Protein AF-A0A973JI93-F1 (afdb_monomer_lite)

Sequence (139 aa):
MSATVHHHFVTVEHDVDDHGETRSSTLTFECKATQADPCRNYPACDCDYWDDEHNKLHPAVPQPECWLKTWFDVGYDATPYDADPEGEYVDSLHDVPAGSGPITYDYDEGIYWHWVNGPDDPTAPPQTEQLDLDGEATR

Radius of gyration: 18.18 Å; chains: 1; bounding box: 35×59×51 Å

pLDDT: mean 71.1, std 15.37, range [36.72, 93.19]

Structure (mmCIF, N/CA/C/O backbone):
data_AF-A0A973JI93-F1
#
_entry.id   AF-A0A973JI93-F1
#
loop_
_atom_site.group_PDB
_atom_site.id
_atom_site.type_symbol
_atom_site.label_atom_id
_atom_site.label_alt_id
_atom_site.label_comp_id
_atom_site.label_asym_id
_atom_site.label_entity_id
_atom_site.label_seq_id
_atom_site.pdbx_PDB_ins_code
_atom_site.Cartn_x
_atom_site.Cartn_y
_atom_site.Cartn_z
_atom_site.occupancy
_atom_site.B_iso_or_equiv
_atom_site.auth_seq_id
_atom_site.auth_comp_id
_atom_site.auth_asym_id
_atom_site.auth_atom_id
_atom_site.pdbx_PDB_model_num
ATOM 1 N N . MET A 1 1 ? -18.190 -19.135 4.167 1.00 36.72 1 MET A N 1
ATOM 2 C CA . MET A 1 1 ? -16.771 -18.737 4.193 1.00 36.72 1 MET A CA 1
ATOM 3 C C . MET A 1 1 ? -16.752 -17.257 3.853 1.00 36.72 1 MET A C 1
ATOM 5 O O . MET A 1 1 ? -17.313 -16.909 2.821 1.00 36.72 1 MET A O 1
ATOM 9 N N . SER A 1 2 ? -16.283 -16.388 4.753 1.00 41.78 2 SER A N 1
ATOM 10 C CA . SER A 1 2 ? -16.105 -14.966 4.421 1.00 41.78 2 SER A CA 1
ATOM 11 C C . SER A 1 2 ? -14.867 -14.848 3.547 1.00 41.78 2 SER A C 1
ATOM 13 O O . SER A 1 2 ? -13.820 -15.355 3.935 1.00 41.78 2 SER A O 1
ATOM 15 N N . ALA A 1 3 ? -14.995 -14.216 2.383 1.00 54.47 3 ALA A N 1
ATOM 16 C CA . ALA A 1 3 ? -13.832 -13.792 1.619 1.00 54.47 3 ALA A CA 1
ATOM 17 C C . ALA A 1 3 ? -13.011 -12.820 2.479 1.00 54.47 3 ALA A C 1
ATOM 19 O O . ALA A 1 3 ? -13.592 -11.946 3.132 1.00 54.47 3 ALA A O 1
ATOM 20 N N . THR A 1 4 ? -11.689 -12.980 2.494 1.00 65.44 4 THR A N 1
ATOM 21 C CA . THR A 1 4 ? -10.788 -11.983 3.075 1.00 65.44 4 THR A CA 1
ATOM 22 C C . THR A 1 4 ? -11.006 -10.670 2.332 1.00 65.44 4 THR A C 1
ATOM 24 O O . THR A 1 4 ? -10.873 -10.607 1.109 1.00 65.44 4 THR A O 1
ATO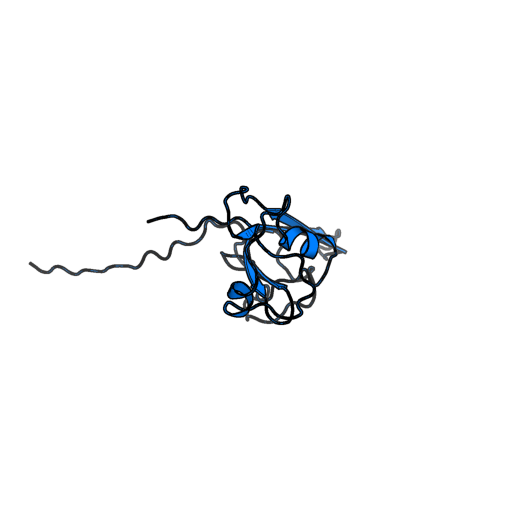M 27 N N . VAL A 1 5 ? -11.415 -9.628 3.053 1.00 75.25 5 VAL A N 1
ATOM 28 C CA . VAL A 1 5 ? -11.575 -8.297 2.470 1.00 75.25 5 VAL A CA 1
ATOM 29 C C . VAL A 1 5 ? -10.212 -7.617 2.511 1.00 75.25 5 VAL A C 1
ATOM 31 O O . VAL A 1 5 ? -9.703 -7.305 3.583 1.00 75.25 5 VAL A O 1
ATOM 34 N N . HIS A 1 6 ? -9.615 -7.399 1.341 1.00 84.00 6 HIS A N 1
ATOM 35 C CA . HIS A 1 6 ? -8.395 -6.606 1.220 1.00 84.00 6 HIS A CA 1
ATOM 36 C C . HIS A 1 6 ? -8.761 -5.127 1.102 1.00 84.00 6 HIS A C 1
ATOM 38 O O . HIS A 1 6 ? -9.542 -4.740 0.231 1.00 84.00 6 HIS A O 1
ATOM 44 N N . HIS A 1 7 ? -8.202 -4.300 1.985 1.00 86.88 7 HIS A N 1
ATOM 45 C CA . HIS A 1 7 ? -8.477 -2.863 2.016 1.00 86.88 7 HIS A CA 1
ATOM 46 C C . HIS A 1 7 ? -7.350 -2.015 1.428 1.00 86.88 7 HIS A C 1
ATOM 48 O O . HIS A 1 7 ? -7.597 -0.869 1.068 1.00 86.88 7 HIS A O 1
ATOM 54 N N . HIS A 1 8 ? -6.136 -2.547 1.339 1.00 88.75 8 HIS A N 1
ATOM 55 C CA . HIS A 1 8 ? -4.934 -1.814 0.959 1.00 88.75 8 HIS A CA 1
ATOM 56 C C . HIS A 1 8 ? -4.471 -2.266 -0.415 1.00 88.75 8 HIS A C 1
ATOM 58 O O . HIS A 1 8 ? -4.289 -3.461 -0.639 1.00 88.75 8 HIS A O 1
ATOM 64 N N . PHE A 1 9 ? -4.317 -1.309 -1.322 1.00 91.12 9 PHE A N 1
ATOM 65 C CA . PHE A 1 9 ? -3.886 -1.542 -2.688 1.00 91.12 9 PHE A CA 1
ATOM 66 C C . PHE A 1 9 ? -2.701 -0.651 -3.005 1.00 91.12 9 PHE A C 1
ATOM 68 O O . PHE A 1 9 ? -2.670 0.518 -2.618 1.00 91.12 9 PHE A O 1
ATOM 75 N N . VAL A 1 10 ? -1.759 -1.205 -3.749 1.00 89.69 10 VAL A N 1
ATOM 76 C CA . VAL A 1 10 ? -0.624 -0.473 -4.296 1.00 89.69 10 VAL A CA 1
ATOM 77 C C . VAL A 1 10 ? -0.685 -0.550 -5.813 1.00 89.69 10 VAL A C 1
ATOM 79 O O . VAL A 1 10 ? -1.165 -1.531 -6.376 1.00 89.69 10 VAL A O 1
ATOM 82 N N . THR A 1 11 ? -0.238 0.511 -6.475 1.00 89.56 11 THR A N 1
ATOM 83 C CA . THR A 1 11 ? 0.023 0.543 -7.914 1.00 89.56 11 THR A CA 1
ATOM 84 C C . THR A 1 11 ? 1.444 1.027 -8.139 1.00 89.56 11 THR A C 1
ATOM 86 O O . THR A 1 11 ? 1.772 2.134 -7.718 1.00 89.56 11 THR A O 1
ATOM 89 N N . VAL A 1 12 ? 2.263 0.203 -8.784 1.00 88.56 12 VAL A N 1
ATOM 90 C CA . VAL A 1 12 ? 3.627 0.527 -9.206 1.00 88.56 12 VAL A CA 1
ATOM 91 C C . VAL A 1 12 ? 3.625 0.761 -10.707 1.00 88.56 12 VAL A C 1
ATOM 93 O O . VAL A 1 12 ? 3.147 -0.081 -11.470 1.00 88.56 12 VAL A O 1
ATOM 96 N N . GLU A 1 13 ? 4.164 1.899 -11.130 1.00 90.06 13 GLU A N 1
ATOM 97 C CA . GLU A 1 13 ? 4.354 2.233 -12.538 1.00 90.06 13 GLU A CA 1
ATOM 98 C C . GLU A 1 13 ? 5.831 2.542 -12.791 1.00 90.06 13 GLU A C 1
ATOM 100 O O . GLU A 1 13 ? 6.482 3.213 -11.990 1.00 90.06 13 GLU A O 1
ATOM 105 N N . HIS A 1 14 ? 6.351 2.074 -13.924 1.00 90.69 14 HIS A N 1
ATOM 106 C CA . HIS A 1 14 ? 7.686 2.414 -14.405 1.00 90.69 14 HIS A CA 1
ATOM 107 C C . HIS A 1 14 ? 7.574 3.334 -15.619 1.00 90.69 14 HIS A C 1
ATOM 109 O O . HIS A 1 14 ? 6.874 3.019 -16.583 1.00 90.69 14 HIS A O 1
ATOM 115 N N . ASP A 1 15 ? 8.306 4.444 -15.600 1.00 92.19 15 ASP A N 1
ATOM 116 C CA . ASP A 1 15 ? 8.638 5.194 -16.808 1.00 92.19 15 ASP A CA 1
ATOM 117 C C . ASP A 1 15 ? 9.884 4.561 -17.426 1.00 92.19 15 ASP A C 1
ATOM 119 O O . ASP A 1 15 ? 10.953 4.584 -16.814 1.00 92.19 15 ASP A O 1
ATOM 123 N N . VAL A 1 16 ? 9.751 3.979 -18.616 1.00 92.50 16 VAL A N 1
ATOM 124 C CA . VAL A 1 16 ? 10.846 3.315 -19.338 1.00 92.50 16 VAL A CA 1
ATOM 125 C C . VAL A 1 16 ? 11.294 4.151 -20.532 1.00 92.50 16 VAL A C 1
ATOM 127 O O . VAL A 1 16 ? 10.503 4.861 -21.155 1.00 92.50 16 VAL A O 1
ATOM 130 N N . ASP A 1 17 ? 12.580 4.091 -20.858 1.00 92.44 17 ASP A N 1
ATOM 131 C CA . ASP A 1 17 ? 13.140 4.780 -22.013 1.00 92.44 17 ASP A CA 1
ATOM 132 C C . ASP A 1 17 ? 12.967 4.008 -23.335 1.00 92.44 17 ASP A C 1
ATOM 134 O O . ASP A 1 17 ? 12.422 2.904 -23.385 1.00 92.44 17 ASP A O 1
ATOM 138 N N . ASP A 1 18 ? 13.458 4.592 -24.433 1.00 93.19 18 ASP A N 1
ATOM 139 C CA . ASP A 1 18 ? 13.384 3.988 -25.772 1.00 93.19 18 ASP A CA 1
ATOM 140 C C . ASP A 1 18 ? 14.240 2.707 -25.910 1.00 93.19 18 ASP A C 1
ATOM 142 O O . ASP A 1 18 ? 14.147 2.004 -26.921 1.00 93.19 18 ASP A O 1
ATOM 146 N N . HIS A 1 19 ? 15.083 2.404 -24.918 1.00 91.56 19 HIS A N 1
ATOM 147 C CA . HIS A 1 19 ? 15.909 1.202 -24.828 1.00 91.56 19 HIS A CA 1
ATOM 148 C C . HIS A 1 19 ? 15.307 0.134 -23.900 1.00 91.56 19 HIS A C 1
ATOM 150 O O . HIS A 1 19 ? 15.813 -0.988 -23.877 1.00 91.56 19 HIS A O 1
ATOM 156 N N . GLY A 1 20 ? 14.205 0.444 -23.210 1.00 86.56 20 GLY A N 1
ATOM 157 C CA . GLY A 1 20 ? 13.555 -0.442 -22.248 1.00 86.56 20 GLY A CA 1
ATOM 158 C C . GLY A 1 20 ? 14.153 -0.377 -20.842 1.00 86.56 20 GLY A C 1
ATOM 159 O O . GLY A 1 20 ? 13.874 -1.263 -20.040 1.00 86.56 20 GLY A O 1
ATOM 160 N N . GLU A 1 21 ? 14.962 0.638 -20.534 1.00 87.50 21 GLU A N 1
ATOM 161 C CA . GLU A 1 21 ? 15.515 0.865 -19.197 1.00 87.50 21 GLU A CA 1
ATOM 162 C C . GLU A 1 21 ? 14.570 1.742 -18.363 1.00 87.50 21 GLU A C 1
ATOM 164 O O . GLU A 1 21 ? 14.076 2.771 -18.835 1.00 87.50 21 GLU A O 1
ATOM 169 N N . THR A 1 22 ? 14.322 1.361 -17.108 1.00 87.75 22 THR A N 1
ATOM 170 C CA . THR A 1 22 ? 13.499 2.149 -16.180 1.00 87.75 22 THR A CA 1
ATOM 171 C C . THR A 1 22 ? 14.208 3.454 -15.808 1.00 87.75 22 THR A C 1
ATOM 173 O O . THR A 1 22 ? 15.268 3.449 -15.186 1.00 87.75 22 THR A O 1
ATOM 176 N N . ARG A 1 23 ? 13.605 4.591 -16.168 1.00 88.31 23 ARG A N 1
ATOM 177 C CA . ARG A 1 23 ? 14.056 5.946 -15.810 1.00 88.31 23 ARG A CA 1
ATOM 178 C C . ARG A 1 23 ? 13.608 6.357 -14.417 1.00 88.31 23 ARG A C 1
ATOM 180 O O . ARG A 1 23 ? 14.340 7.052 -13.715 1.00 88.31 23 ARG A O 1
ATOM 187 N N . SER A 1 24 ? 12.372 6.013 -14.071 1.00 88.44 24 SER A N 1
ATOM 188 C CA . SER A 1 24 ? 11.782 6.308 -12.769 1.00 88.44 24 SER A CA 1
ATOM 189 C C . SER A 1 24 ? 10.658 5.331 -12.453 1.00 88.44 24 SER A C 1
ATOM 191 O O . SER A 1 24 ? 10.001 4.834 -13.367 1.00 88.44 24 SER A O 1
ATOM 193 N N . SER A 1 25 ? 10.414 5.106 -11.165 1.00 8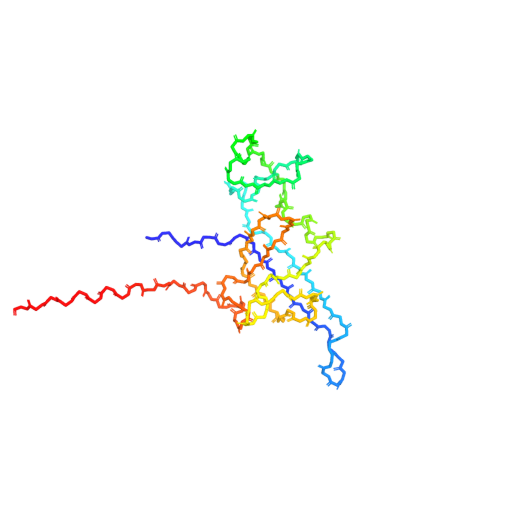9.38 25 SER A N 1
ATOM 194 C CA . SER A 1 25 ? 9.220 4.416 -10.681 1.00 89.38 25 SER A CA 1
ATOM 195 C C . SER A 1 25 ? 8.355 5.341 -9.841 1.00 89.38 25 SER A C 1
ATOM 197 O O . SER A 1 25 ? 8.862 6.160 -9.072 1.00 89.38 25 SER A O 1
ATOM 199 N N . THR A 1 26 ? 7.045 5.157 -9.932 1.00 88.75 26 THR A N 1
ATOM 200 C CA . THR A 1 26 ? 6.063 5.757 -9.031 1.00 88.75 26 THR A CA 1
ATOM 201 C C . THR A 1 26 ? 5.294 4.661 -8.311 1.00 88.75 26 THR A C 1
ATOM 203 O O . THR A 1 26 ? 5.006 3.605 -8.872 1.00 88.75 26 THR A O 1
ATOM 206 N N . LEU A 1 27 ? 4.954 4.921 -7.050 1.00 88.75 27 LEU A N 1
ATOM 207 C CA . LEU A 1 27 ? 4.084 4.064 -6.262 1.00 88.75 27 LEU A CA 1
ATOM 208 C C . LEU A 1 27 ? 2.891 4.882 -5.778 1.00 88.75 27 LEU A C 1
ATOM 210 O O . LEU A 1 27 ? 3.054 5.959 -5.208 1.00 88.75 27 LEU A O 1
ATOM 214 N N . THR A 1 28 ? 1.688 4.359 -5.998 1.00 89.69 28 THR A N 1
ATOM 215 C CA . THR A 1 28 ? 0.437 4.941 -5.507 1.00 89.69 28 THR A CA 1
ATOM 216 C C . THR A 1 28 ? -0.249 3.979 -4.553 1.00 89.69 28 THR A C 1
ATOM 218 O O . THR A 1 28 ? -0.509 2.832 -4.908 1.00 89.69 28 THR A O 1
ATOM 221 N N . PHE A 1 29 ? -0.596 4.466 -3.363 1.00 89.44 29 PHE A N 1
ATOM 222 C CA . PHE A 1 29 ? -1.365 3.717 -2.377 1.00 89.44 29 PHE A CA 1
ATOM 223 C C . PHE A 1 29 ? -2.846 4.118 -2.389 1.00 89.44 29 PHE A C 1
ATOM 225 O O . PHE A 1 29 ? -3.189 5.303 -2.342 1.00 89.44 29 PHE A O 1
ATOM 232 N N . GLU A 1 30 ? -3.733 3.126 -2.378 1.00 89.69 30 GLU A N 1
ATOM 233 C CA . GLU A 1 30 ? -5.176 3.298 -2.238 1.00 89.69 30 GLU A CA 1
ATOM 234 C C . GLU A 1 30 ? -5.703 2.482 -1.050 1.00 89.69 30 GLU A C 1
ATOM 236 O O . GLU A 1 30 ? -5.467 1.278 -0.934 1.00 89.69 30 GLU A O 1
ATOM 241 N N . CYS A 1 31 ? -6.492 3.130 -0.190 1.00 88.81 31 CYS A N 1
ATOM 242 C CA . CYS A 1 31 ? -7.200 2.460 0.892 1.00 88.81 31 CYS A CA 1
ATOM 243 C C . CYS A 1 31 ? -8.712 2.457 0.659 1.00 88.81 31 CYS A C 1
ATOM 245 O O . CYS A 1 31 ? -9.350 3.508 0.607 1.00 88.81 31 CYS A O 1
ATOM 247 N N . LYS A 1 32 ? -9.296 1.262 0.595 1.00 89.12 32 LYS A N 1
ATOM 248 C CA . LYS A 1 32 ? -10.728 1.008 0.365 1.00 89.12 32 LYS A CA 1
ATOM 249 C C . LYS A 1 32 ? -11.495 0.701 1.656 1.00 89.12 32 LYS A C 1
ATOM 251 O O . LYS A 1 32 ? -12.615 0.197 1.613 1.00 89.12 32 LYS A O 1
ATOM 256 N N . ALA A 1 33 ? -10.894 0.980 2.811 1.00 83.81 33 ALA A N 1
ATOM 257 C CA . ALA A 1 33 ? -11.491 0.761 4.122 1.00 83.81 33 ALA A CA 1
ATOM 258 C C . ALA A 1 33 ? -12.598 1.778 4.446 1.00 83.81 33 ALA A C 1
ATOM 260 O O . ALA A 1 33 ? -12.430 2.997 4.333 1.00 83.81 33 ALA A O 1
ATOM 261 N N . THR A 1 34 ? -13.722 1.281 4.937 1.00 82.62 34 THR A N 1
ATOM 262 C CA . THR A 1 34 ? -14.823 2.047 5.526 1.00 82.62 34 THR A CA 1
ATOM 263 C C . THR A 1 34 ? -14.520 2.431 6.973 1.00 82.62 34 THR A C 1
ATOM 265 O O . THR A 1 34 ? -13.659 1.843 7.615 1.00 82.62 34 THR A O 1
ATOM 268 N N . GLN A 1 35 ? -15.253 3.397 7.534 1.00 76.25 35 GLN A N 1
ATOM 269 C CA . GLN A 1 35 ? -15.045 3.873 8.913 1.00 76.25 35 GLN A CA 1
ATOM 270 C C . GLN A 1 35 ? -15.206 2.782 9.991 1.00 76.25 35 GLN A C 1
ATOM 272 O O . GLN A 1 35 ? -14.720 2.951 11.105 1.00 76.25 35 GLN A O 1
ATOM 277 N N . ALA A 1 36 ? -15.895 1.685 9.673 1.00 75.94 36 ALA A N 1
ATOM 278 C CA . ALA A 1 36 ? -16.053 0.556 10.580 1.00 75.94 36 ALA A CA 1
ATOM 279 C C . ALA A 1 36 ? -14.852 -0.407 10.556 1.00 75.94 36 ALA A C 1
ATOM 281 O O . ALA A 1 36 ? -14.743 -1.245 11.451 1.00 75.94 36 ALA A O 1
ATOM 282 N N . ASP A 1 37 ? -13.974 -0.304 9.554 1.00 78.25 37 ASP A N 1
ATOM 283 C CA . ASP A 1 37 ? -12.897 -1.265 9.350 1.00 78.25 37 ASP A CA 1
ATOM 284 C C . ASP A 1 37 ? -11.720 -1.012 10.304 1.00 78.25 37 ASP A C 1
ATOM 286 O O . ASP A 1 37 ? -11.272 0.130 10.473 1.00 78.25 37 ASP A O 1
ATOM 290 N N . PRO A 1 38 ? -11.173 -2.077 10.916 1.00 70.12 38 PRO A N 1
ATOM 291 C CA . PRO A 1 38 ? -10.131 -1.964 11.927 1.00 70.12 38 PRO A CA 1
ATOM 292 C C . PRO A 1 38 ? -8.807 -1.428 11.376 1.00 70.12 38 PRO A C 1
ATOM 294 O O . PRO A 1 38 ? -8.065 -0.808 12.126 1.00 70.12 38 PRO A O 1
ATOM 297 N N . CYS A 1 39 ? -8.521 -1.582 10.080 1.00 71.50 39 CYS A N 1
ATOM 298 C CA . CYS A 1 39 ? -7.262 -1.124 9.481 1.00 71.50 39 CYS A CA 1
ATOM 299 C C . CYS A 1 39 ? -7.125 0.410 9.402 1.00 71.50 39 CYS A C 1
ATOM 301 O O . CYS A 1 39 ? -6.039 0.919 9.139 1.00 71.50 39 CYS A O 1
ATOM 303 N N . ARG A 1 40 ? -8.205 1.164 9.661 1.00 70.31 40 ARG A N 1
ATOM 304 C CA . ARG A 1 40 ? -8.164 2.629 9.840 1.00 70.31 40 ARG A CA 1
ATOM 305 C C . ARG A 1 40 ? -7.753 3.042 11.246 1.00 70.31 40 ARG A C 1
ATOM 307 O O . ARG A 1 40 ? -7.431 4.206 11.476 1.00 70.31 40 ARG A O 1
ATOM 314 N N . ASN A 1 41 ? -7.833 2.109 12.186 1.00 63.03 41 ASN A N 1
ATOM 315 C CA . ASN A 1 41 ? -7.566 2.349 13.585 1.00 63.03 41 ASN A CA 1
ATOM 316 C C . ASN A 1 41 ? -6.091 2.075 13.842 1.00 63.03 41 ASN A C 1
ATOM 318 O O . ASN A 1 41 ? -5.727 0.992 14.285 1.00 63.03 41 ASN A O 1
ATOM 322 N N . TYR A 1 42 ? -5.241 3.053 13.565 1.00 57.62 42 TYR A N 1
ATOM 323 C CA . TYR A 1 42 ? -3.879 3.025 14.077 1.00 57.62 42 TYR A CA 1
ATOM 324 C C . TYR A 1 42 ? -3.539 4.380 14.694 1.00 57.62 42 TYR A C 1
ATOM 326 O O . TYR A 1 42 ? -3.922 5.412 14.123 1.00 57.62 42 TYR A O 1
ATOM 334 N N . PRO A 1 43 ? -2.939 4.421 15.896 1.00 56.66 43 PRO A N 1
ATOM 335 C CA . PRO A 1 43 ? -2.941 5.631 16.697 1.00 56.66 43 PRO A CA 1
ATOM 336 C C . PRO A 1 43 ? -1.887 6.641 16.254 1.00 56.66 43 PRO A C 1
ATOM 338 O O . PRO A 1 43 ? -0.762 6.304 15.909 1.00 56.66 43 PRO A O 1
ATOM 341 N N . ALA A 1 44 ? -2.237 7.911 16.436 1.00 52.41 44 ALA A N 1
ATOM 342 C CA . ALA A 1 44 ? -1.282 8.979 16.678 1.00 52.41 44 ALA A CA 1
ATOM 343 C C . ALA A 1 44 ? -0.661 8.808 18.086 1.00 52.41 44 ALA A C 1
ATOM 345 O O . ALA A 1 44 ? -1.090 9.468 19.035 1.00 52.41 44 ALA A O 1
ATOM 346 N N . CYS A 1 45 ? 0.297 7.891 18.251 1.00 56.03 45 CYS A N 1
ATOM 347 C CA . CYS A 1 45 ? 1.278 7.959 19.342 1.00 56.03 45 CYS A CA 1
ATOM 348 C C . CYS A 1 45 ? 2.693 7.829 18.780 1.00 56.03 45 CYS A C 1
ATOM 350 O O . CYS A 1 45 ? 2.900 7.102 17.813 1.00 56.03 45 CYS A O 1
ATOM 352 N N . ASP A 1 46 ? 3.647 8.538 19.387 1.00 58.12 46 ASP A N 1
ATOM 353 C CA . ASP A 1 46 ? 5.071 8.560 19.010 1.00 58.12 46 ASP A CA 1
ATOM 354 C C . ASP A 1 46 ? 5.793 7.267 19.451 1.00 58.12 46 ASP A C 1
ATOM 356 O O . ASP A 1 46 ? 6.811 7.306 20.138 1.00 58.12 46 ASP A O 1
ATOM 360 N N . CYS A 1 47 ? 5.195 6.112 19.175 1.00 62.69 47 CYS A N 1
ATOM 361 C CA . CYS A 1 47 ? 5.657 4.818 19.655 1.00 62.69 47 CYS A CA 1
ATOM 362 C C . CYS A 1 47 ? 6.580 4.171 18.599 1.00 62.69 47 CYS A C 1
ATOM 364 O O . CYS A 1 47 ? 6.225 4.130 17.422 1.00 62.69 47 CYS A O 1
ATOM 366 N N . ASP A 1 48 ? 7.753 3.677 19.015 1.00 54.38 48 ASP A N 1
ATOM 367 C CA . ASP A 1 48 ? 8.813 3.193 18.106 1.00 54.38 48 ASP A CA 1
ATOM 368 C C . ASP A 1 48 ? 8.644 1.721 17.657 1.00 54.38 48 ASP A C 1
ATOM 370 O O . ASP A 1 48 ? 9.352 1.268 16.764 1.00 54.38 48 ASP A O 1
ATOM 374 N N . TYR A 1 49 ? 7.726 0.954 18.259 1.00 61.97 49 TYR A N 1
ATOM 375 C CA . TYR A 1 49 ? 7.521 -0.482 17.998 1.00 61.97 49 TYR A CA 1
ATOM 376 C C . TYR A 1 49 ? 6.054 -0.874 18.168 1.00 61.97 49 TYR A C 1
ATOM 378 O O . TYR A 1 49 ? 5.379 -0.371 19.069 1.00 61.97 49 TYR A O 1
ATOM 386 N N . TRP A 1 50 ? 5.571 -1.784 17.316 1.00 63.56 50 TRP A N 1
ATOM 387 C CA . TRP A 1 50 ? 4.145 -2.100 17.219 1.00 63.56 50 TRP A CA 1
ATOM 388 C C . TRP A 1 50 ? 3.889 -3.573 16.917 1.00 63.56 50 TRP A C 1
ATOM 390 O O . TRP A 1 50 ? 3.761 -3.981 15.768 1.00 63.56 50 TRP A O 1
ATOM 400 N N . ASP A 1 51 ? 3.762 -4.361 17.981 1.00 66.19 51 ASP A N 1
ATOM 401 C CA . ASP A 1 51 ? 3.326 -5.754 17.921 1.00 66.19 51 ASP A CA 1
ATOM 402 C C . ASP A 1 51 ? 1.878 -5.925 18.435 1.00 66.19 51 ASP A C 1
ATOM 404 O O . ASP A 1 51 ? 1.229 -4.995 18.939 1.00 66.19 51 ASP A O 1
ATOM 408 N N . ASP A 1 52 ? 1.351 -7.148 18.327 1.00 67.62 52 ASP A N 1
ATOM 409 C CA . ASP A 1 52 ? 0.023 -7.523 18.832 1.00 67.62 52 ASP A CA 1
ATOM 410 C C . ASP A 1 52 ? -0.164 -7.253 20.334 1.00 67.62 52 ASP A C 1
ATOM 412 O O . ASP A 1 52 ? -1.295 -7.130 20.820 1.00 67.62 52 ASP A O 1
ATOM 416 N N . GLU A 1 53 ? 0.918 -7.197 21.109 1.00 73.50 53 GLU A N 1
ATOM 417 C CA . GLU A 1 53 ? 0.867 -6.923 22.539 1.00 73.50 53 GLU A CA 1
ATOM 418 C C . GLU A 1 53 ? 0.781 -5.421 22.822 1.00 73.50 53 GLU A C 1
ATOM 420 O O . GLU A 1 53 ? -0.047 -5.001 23.635 1.00 73.50 53 GLU A O 1
ATOM 425 N N . HIS A 1 54 ? 1.529 -4.611 22.080 1.00 72.38 54 HIS A N 1
ATOM 426 C CA . HIS A 1 54 ? 1.500 -3.157 22.120 1.00 72.38 54 HIS A CA 1
ATOM 427 C C . HIS A 1 54 ? 0.141 -2.603 21.683 1.00 72.38 54 HIS A C 1
ATOM 429 O O . HIS A 1 54 ? -0.411 -1.716 22.338 1.00 72.38 54 HIS A O 1
ATOM 435 N N . ASN A 1 55 ? -0.477 -3.205 20.661 1.00 67.38 55 ASN A N 1
ATOM 436 C CA . ASN A 1 55 ? -1.819 -2.842 20.194 1.00 67.38 55 ASN A CA 1
ATOM 437 C C . ASN A 1 55 ? -2.885 -2.901 21.304 1.00 67.38 55 ASN A C 1
ATOM 439 O O . ASN A 1 55 ? -3.871 -2.167 21.266 1.00 67.38 55 ASN A O 1
ATOM 443 N N . LYS A 1 56 ? -2.690 -3.724 22.343 1.00 74.31 56 LYS A N 1
ATOM 444 C CA . LYS A 1 56 ? -3.618 -3.811 23.487 1.00 74.31 56 LYS A CA 1
ATOM 445 C C . LYS A 1 56 ? -3.549 -2.587 24.407 1.00 74.31 56 LYS A C 1
ATOM 447 O O . LYS A 1 56 ? -4.485 -2.361 25.174 1.00 74.31 56 LYS A O 1
ATOM 452 N N . LEU A 1 57 ? -2.458 -1.818 24.361 1.00 73.25 57 LEU A N 1
ATOM 453 C CA . LEU A 1 57 ? -2.227 -0.633 25.198 1.00 73.25 57 LEU A CA 1
ATOM 454 C C . LEU A 1 57 ? -2.848 0.639 24.609 1.00 73.25 57 LEU A C 1
ATOM 456 O O . LEU A 1 57 ? -3.061 1.612 25.335 1.00 73.25 57 LEU A O 1
ATOM 460 N N . HIS A 1 58 ? -3.183 0.620 23.318 1.00 67.31 58 HIS A N 1
ATOM 461 C CA . HIS A 1 58 ? -3.704 1.770 22.594 1.00 67.31 58 HIS A CA 1
ATOM 462 C C . HIS A 1 58 ? -5.141 1.513 22.133 1.00 67.31 58 HIS A C 1
ATOM 464 O O . HIS A 1 58 ? -5.379 0.668 21.271 1.00 67.31 58 HIS A O 1
ATOM 470 N N . PRO A 1 59 ? -6.138 2.242 22.668 1.00 64.38 59 PRO A N 1
ATOM 471 C CA . PRO A 1 59 ? -7.484 2.187 22.123 1.00 64.38 59 PRO A CA 1
ATOM 472 C C . PRO A 1 59 ? -7.480 2.586 20.644 1.00 64.38 59 PRO A C 1
ATOM 474 O O . PRO A 1 59 ? -6.946 3.633 20.279 1.00 64.38 59 PRO A O 1
ATOM 477 N N . ALA A 1 60 ? -8.125 1.774 19.811 1.00 63.44 60 ALA A N 1
ATOM 478 C CA . ALA A 1 60 ? -8.414 2.100 18.422 1.00 63.44 60 ALA A CA 1
ATOM 479 C C . ALA A 1 60 ? -9.142 3.453 18.323 1.00 63.44 60 ALA A C 1
ATOM 481 O O . ALA A 1 60 ? -10.219 3.626 18.900 1.00 63.44 60 ALA A O 1
ATOM 482 N N . VAL A 1 61 ? -8.576 4.405 17.576 1.00 63.69 61 VAL A N 1
ATOM 483 C CA . VAL A 1 61 ? -9.234 5.680 17.262 1.00 63.69 61 VAL A CA 1
ATOM 484 C C . VAL A 1 61 ? -9.545 5.715 15.766 1.00 63.69 61 VAL A C 1
ATOM 486 O O . VAL A 1 61 ? -8.618 5.565 14.969 1.00 63.69 61 VAL A O 1
ATOM 489 N N . PRO A 1 62 ? -10.807 5.953 15.366 1.00 66.00 62 PRO A N 1
ATOM 490 C CA . PRO A 1 62 ? -11.152 6.099 13.959 1.00 66.00 62 PRO A CA 1
ATOM 491 C C . PRO A 1 62 ? -10.454 7.319 13.351 1.00 66.00 62 PRO A C 1
ATOM 493 O O . PRO A 1 62 ? -10.700 8.449 13.777 1.00 66.00 62 PRO A O 1
ATOM 496 N N . GLN A 1 63 ? -9.622 7.103 12.333 1.00 67.56 63 GLN A N 1
ATOM 497 C CA . GLN A 1 63 ? -8.982 8.171 11.562 1.00 67.56 63 GLN A CA 1
ATOM 498 C C . GLN A 1 63 ? -9.763 8.480 10.267 1.00 67.56 63 GLN A C 1
ATOM 500 O O . GLN A 1 63 ? -10.421 7.592 9.699 1.00 67.56 63 GLN A O 1
ATOM 505 N N . PRO A 1 64 ? -9.722 9.736 9.769 1.00 70.62 64 PRO A N 1
ATOM 506 C CA . PRO A 1 64 ? -10.364 10.123 8.509 1.00 70.62 64 PRO A CA 1
ATOM 507 C C . PRO A 1 64 ? -9.681 9.507 7.278 1.00 70.62 64 PRO A C 1
ATOM 509 O O . PRO A 1 64 ? -10.333 9.342 6.246 1.00 70.62 64 PRO A O 1
ATOM 512 N N . GLU A 1 65 ? -8.428 9.080 7.414 1.00 74.62 65 GLU A N 1
ATOM 513 C CA . GLU A 1 65 ? -7.619 8.424 6.387 1.00 74.62 65 GLU A CA 1
ATOM 514 C C . GLU A 1 65 ? -7.021 7.128 6.946 1.00 74.62 65 GLU A C 1
ATOM 516 O O . GLU A 1 65 ? -6.993 6.922 8.160 1.00 74.62 65 GLU A O 1
ATOM 521 N N . CYS A 1 66 ? -6.571 6.232 6.070 1.00 81.19 66 CYS A N 1
ATOM 522 C CA . CYS A 1 66 ? -5.831 5.055 6.513 1.00 81.19 66 CYS A CA 1
ATOM 523 C C . CYS A 1 66 ? -4.428 5.493 6.906 1.00 81.19 66 CYS A C 1
ATOM 525 O O . CYS A 1 66 ? -3.758 6.155 6.124 1.00 81.19 66 CYS A O 1
ATOM 527 N N . TRP A 1 67 ? -3.989 5.125 8.104 1.00 77.31 67 TRP A N 1
ATOM 528 C CA . TRP A 1 67 ? -2.696 5.547 8.646 1.00 77.31 67 TRP A CA 1
ATOM 529 C C . TRP A 1 67 ? -1.518 5.206 7.716 1.00 77.31 67 TRP A C 1
ATOM 531 O O . TRP A 1 67 ? -0.587 5.996 7.578 1.00 77.31 67 TRP A O 1
ATOM 541 N N . LEU A 1 68 ? -1.623 4.076 7.006 1.00 81.06 68 LEU A N 1
ATOM 542 C CA . LEU A 1 68 ? -0.644 3.605 6.031 1.00 81.06 68 LEU A CA 1
ATOM 543 C C . LEU A 1 68 ? -0.474 4.566 4.846 1.00 81.06 68 LEU A C 1
ATOM 545 O O . LEU A 1 68 ? 0.595 4.633 4.250 1.00 81.06 68 LEU A O 1
ATOM 549 N N . LYS A 1 69 ? -1.510 5.353 4.520 1.00 83.06 69 LYS A N 1
ATOM 550 C CA . LYS A 1 69 ? -1.456 6.326 3.427 1.00 83.06 69 LYS A CA 1
ATOM 551 C C . LYS A 1 69 ? -0.373 7.370 3.664 1.00 83.06 69 LYS A C 1
ATOM 553 O O . LYS A 1 69 ? 0.378 7.664 2.743 1.00 83.06 69 LYS A O 1
ATOM 558 N N . THR A 1 70 ? -0.273 7.892 4.886 1.00 76.94 70 THR A N 1
ATOM 559 C CA . THR A 1 70 ? 0.761 8.873 5.217 1.00 76.94 70 THR A CA 1
ATOM 560 C C . THR A 1 70 ? 2.141 8.284 4.975 1.00 76.94 70 THR A C 1
ATOM 562 O O . THR A 1 70 ? 2.935 8.945 4.326 1.00 76.94 70 THR A O 1
ATOM 565 N N . TRP A 1 71 ? 2.407 7.045 5.409 1.00 77.81 71 TRP A N 1
ATOM 566 C CA . TRP A 1 71 ? 3.700 6.377 5.200 1.00 77.81 71 TRP A CA 1
ATOM 567 C C . TRP A 1 71 ? 4.120 6.362 3.725 1.00 77.81 71 TRP A C 1
ATOM 569 O O . TRP A 1 71 ? 5.204 6.840 3.388 1.00 77.81 71 TRP A O 1
ATOM 579 N N . PHE A 1 72 ? 3.222 5.907 2.844 1.00 80.94 72 PHE A N 1
ATOM 580 C CA . PHE A 1 72 ? 3.462 5.895 1.400 1.00 80.94 72 PHE A CA 1
ATOM 581 C C . PHE A 1 72 ? 3.588 7.305 0.800 1.00 80.94 72 PHE A C 1
ATOM 583 O O . PHE A 1 72 ? 4.416 7.514 -0.082 1.00 80.94 72 PHE A O 1
ATOM 590 N N . ASP A 1 73 ? 2.824 8.288 1.289 1.00 77.69 73 ASP A N 1
ATOM 591 C CA . ASP A 1 73 ? 2.880 9.669 0.792 1.00 77.69 73 ASP A CA 1
ATOM 592 C C . ASP A 1 73 ? 4.192 10.394 1.172 1.00 77.69 73 ASP A C 1
ATOM 594 O O . ASP A 1 73 ? 4.641 11.257 0.415 1.00 77.69 73 ASP A O 1
ATOM 598 N N . VAL A 1 74 ? 4.823 10.080 2.320 1.00 69.19 74 VAL A N 1
ATOM 599 C CA . VAL A 1 74 ? 6.125 10.682 2.705 1.00 69.19 74 VAL A CA 1
ATOM 600 C C . VAL A 1 74 ? 7.329 10.015 2.033 1.00 69.19 74 VAL A C 1
ATOM 602 O O . VAL A 1 74 ? 8.427 10.568 2.098 1.00 69.19 74 VAL A O 1
ATOM 605 N N . GLY A 1 75 ? 7.140 8.866 1.377 1.00 62.06 75 GLY A N 1
ATOM 606 C CA . GLY A 1 75 ? 8.193 8.167 0.637 1.00 62.06 75 GLY A CA 1
ATOM 607 C C . GLY A 1 75 ? 9.219 7.437 1.509 1.00 62.06 75 GLY A C 1
ATOM 608 O O . GLY A 1 75 ? 10.346 7.242 1.058 1.00 62.06 75 GLY A O 1
ATOM 609 N N . TYR A 1 76 ? 8.864 7.052 2.740 1.00 57.44 76 TYR A N 1
ATOM 610 C CA . TYR A 1 76 ? 9.679 6.104 3.509 1.00 57.44 76 TYR A CA 1
ATOM 611 C C . TYR A 1 76 ? 9.594 4.725 2.852 1.00 57.44 76 TYR A C 1
ATOM 613 O O . TYR A 1 76 ? 8.482 4.292 2.559 1.00 57.44 76 TYR A O 1
ATOM 621 N N . ASP A 1 77 ? 10.759 4.111 2.595 1.00 59.66 77 ASP A N 1
ATOM 622 C CA . ASP A 1 77 ? 10.982 2.798 1.961 1.00 59.66 77 ASP A CA 1
ATOM 623 C C . ASP A 1 77 ? 9.716 2.156 1.395 1.00 59.66 77 ASP A C 1
ATOM 625 O O . ASP A 1 77 ? 9.005 1.383 2.034 1.00 59.66 77 ASP A O 1
ATOM 629 N N . ALA A 1 78 ? 9.406 2.552 0.162 1.00 61.22 78 ALA A N 1
ATOM 630 C CA . ALA A 1 78 ? 8.237 2.081 -0.564 1.00 61.22 78 ALA A CA 1
ATOM 631 C C . ALA A 1 78 ? 8.468 0.690 -1.183 1.00 61.22 78 ALA A C 1
ATOM 633 O O . ALA A 1 78 ? 7.635 0.220 -1.956 1.00 61.22 78 ALA A O 1
ATOM 634 N N . THR A 1 79 ? 9.595 0.043 -0.885 1.00 67.19 79 THR A N 1
ATOM 635 C CA . THR A 1 79 ? 9.976 -1.244 -1.452 1.00 67.19 79 THR A CA 1
ATOM 636 C C . THR A 1 79 ? 9.338 -2.400 -0.669 1.00 67.19 79 THR A C 1
ATOM 638 O O . THR A 1 79 ? 9.389 -2.417 0.561 1.00 67.19 79 THR A O 1
ATOM 641 N N . PRO A 1 80 ? 8.672 -3.352 -1.347 1.00 66.75 80 PRO A N 1
ATOM 642 C CA . PRO A 1 80 ? 8.148 -4.548 -0.713 1.00 66.75 80 PRO A CA 1
ATOM 643 C C . PRO A 1 80 ? 9.292 -5.470 -0.289 1.00 66.75 80 PRO A C 1
ATOM 645 O O . PRO A 1 80 ? 10.328 -5.525 -0.946 1.00 66.75 80 PRO A O 1
ATOM 648 N N . TYR A 1 81 ? 9.084 -6.225 0.786 1.00 65.06 81 TYR A N 1
ATOM 649 C CA . TYR A 1 81 ? 10.113 -7.108 1.344 1.00 65.06 81 TYR A CA 1
ATOM 650 C C . TYR A 1 81 ? 10.375 -8.330 0.445 1.00 65.06 81 TYR A C 1
ATOM 652 O O . TYR A 1 81 ? 11.520 -8.738 0.325 1.00 65.06 81 TYR A O 1
ATOM 660 N N . ASP A 1 82 ? 9.354 -8.847 -0.254 1.00 60.19 82 ASP A N 1
ATOM 661 C CA . ASP A 1 82 ? 9.470 -10.000 -1.172 1.00 60.19 82 ASP A CA 1
ATOM 662 C C . ASP A 1 82 ? 9.212 -9.614 -2.644 1.00 60.19 82 ASP A C 1
ATOM 664 O O . ASP A 1 82 ? 8.437 -10.270 -3.347 1.00 60.19 82 ASP A O 1
ATOM 668 N N . ALA A 1 83 ? 9.771 -8.504 -3.136 1.00 57.59 83 ALA A N 1
ATOM 669 C CA . ALA A 1 83 ? 9.668 -8.231 -4.578 1.00 57.59 83 ALA A CA 1
ATOM 670 C C . ALA A 1 83 ? 10.556 -9.166 -5.415 1.00 57.59 83 ALA A C 1
ATOM 672 O O . ALA A 1 83 ? 10.278 -9.363 -6.598 1.00 57.59 83 ALA A O 1
ATOM 673 N N . ASP A 1 84 ? 11.593 -9.741 -4.801 1.00 58.00 84 ASP A N 1
ATOM 674 C CA . ASP A 1 84 ? 12.425 -10.779 -5.398 1.00 58.00 84 ASP A CA 1
ATOM 675 C C . ASP A 1 84 ? 11.770 -12.165 -5.196 1.00 58.00 84 ASP A C 1
ATOM 677 O O . ASP A 1 84 ? 11.417 -12.510 -4.063 1.00 58.00 84 ASP A O 1
ATOM 681 N N . PRO A 1 85 ? 11.617 -12.997 -6.245 1.00 56.38 85 PRO A N 1
ATOM 682 C CA . PRO A 1 85 ? 11.174 -14.387 -6.107 1.00 56.38 85 PRO A CA 1
ATOM 683 C C . PRO A 1 85 ? 12.053 -15.261 -5.188 1.00 56.38 85 PRO A C 1
ATOM 685 O O . PRO A 1 85 ? 11.598 -16.325 -4.763 1.00 56.38 85 PRO A O 1
ATOM 688 N N . GLU A 1 86 ? 13.284 -14.851 -4.869 1.00 59.81 86 GLU A N 1
ATOM 689 C CA . GLU A 1 86 ? 14.154 -15.517 -3.889 1.00 59.81 86 GLU A CA 1
ATOM 690 C C . GLU A 1 86 ? 13.909 -15.059 -2.433 1.00 59.81 86 GLU A C 1
ATOM 692 O O . GLU A 1 86 ? 14.487 -15.641 -1.511 1.00 59.81 86 GLU A O 1
ATOM 697 N N . GLY A 1 87 ? 13.009 -14.091 -2.202 1.00 56.84 87 GLY A N 1
ATOM 698 C CA . GLY A 1 87 ? 12.683 -13.559 -0.870 1.00 56.84 87 GLY A CA 1
ATOM 699 C C . GLY A 1 87 ? 13.756 -12.623 -0.307 1.00 56.84 87 GLY A C 1
ATOM 700 O O . GLY A 1 87 ? 13.927 -12.528 0.911 1.00 56.84 87 GLY A O 1
ATOM 701 N N . GLU A 1 88 ? 14.535 -11.990 -1.187 1.00 62.12 88 GLU A N 1
ATOM 702 C CA . GLU A 1 88 ? 15.507 -10.965 -0.817 1.00 62.12 88 GLU A CA 1
ATOM 703 C C . GLU A 1 88 ? 14.870 -9.569 -0.816 1.00 62.12 88 GLU A C 1
ATOM 705 O O . GLU A 1 88 ? 13.990 -9.249 -1.621 1.00 62.12 88 GLU A O 1
ATOM 710 N N . TYR A 1 89 ? 15.364 -8.719 0.087 1.00 61.81 89 TYR A N 1
ATOM 711 C CA . TYR A 1 89 ? 15.020 -7.304 0.121 1.00 61.81 89 TYR A CA 1
ATOM 712 C C . TYR A 1 89 ? 15.371 -6.636 -1.206 1.00 61.81 89 TYR A C 1
ATOM 714 O O . TYR A 1 89 ? 16.520 -6.684 -1.647 1.00 61.81 89 TYR A O 1
ATOM 722 N N . VAL A 1 90 ? 14.408 -5.927 -1.791 1.00 67.62 90 VAL A N 1
ATOM 723 C CA . VAL A 1 90 ? 14.698 -5.007 -2.890 1.00 67.62 90 VAL A CA 1
ATOM 724 C C . VAL A 1 90 ? 15.002 -3.612 -2.356 1.00 67.62 90 VAL A C 1
ATOM 726 O O . VAL A 1 90 ? 14.191 -2.973 -1.685 1.00 67.62 90 VAL A O 1
ATOM 729 N N . ASP A 1 91 ? 16.183 -3.114 -2.708 1.00 67.81 91 ASP A N 1
ATOM 730 C CA . ASP A 1 91 ? 16.662 -1.789 -2.303 1.00 67.81 91 ASP A CA 1
ATOM 731 C C . ASP A 1 91 ? 16.064 -0.655 -3.164 1.00 67.81 91 ASP A C 1
ATOM 733 O O . ASP A 1 91 ? 16.287 0.528 -2.892 1.00 67.81 91 ASP A O 1
ATOM 737 N N . SER A 1 92 ? 15.323 -0.979 -4.235 1.00 76.75 92 SER A N 1
ATOM 738 C CA . SER A 1 92 ? 14.755 0.018 -5.145 1.00 76.75 92 SER A CA 1
ATOM 739 C C . SER A 1 92 ? 13.356 -0.315 -5.648 1.00 76.75 92 SER A C 1
ATOM 741 O O . SER A 1 92 ? 13.063 -1.425 -6.078 1.00 76.75 92 SER A O 1
ATOM 743 N N . LEU A 1 93 ? 12.507 0.715 -5.729 1.00 81.94 93 LEU A N 1
ATOM 744 C CA . LEU A 1 93 ? 11.212 0.638 -6.411 1.00 81.94 93 LEU A CA 1
ATOM 745 C C . LEU A 1 93 ? 11.364 0.369 -7.926 1.00 81.94 93 LEU A C 1
ATOM 747 O O . LEU A 1 93 ? 10.386 0.062 -8.602 1.00 81.94 93 LEU A O 1
ATOM 751 N N . HIS A 1 94 ? 12.567 0.504 -8.495 1.00 82.75 94 HIS A N 1
ATOM 752 C CA . HIS A 1 94 ? 12.847 0.074 -9.870 1.00 82.75 94 HIS A CA 1
ATOM 753 C C . HIS A 1 94 ? 12.835 -1.448 -10.040 1.00 82.75 94 HIS A C 1
ATOM 755 O O . HIS A 1 94 ? 12.546 -1.913 -11.138 1.00 82.75 94 HIS A O 1
ATOM 761 N N . ASP A 1 95 ? 13.118 -2.192 -8.970 1.00 77.94 95 ASP A N 1
ATOM 762 C CA . ASP A 1 95 ? 13.206 -3.656 -8.990 1.00 77.94 95 ASP A CA 1
ATOM 763 C C . ASP A 1 95 ? 11.865 -4.318 -8.631 1.00 77.94 95 ASP A C 1
ATOM 765 O O . ASP A 1 95 ? 11.698 -5.529 -8.744 1.00 77.94 95 ASP A O 1
ATOM 769 N N . VAL A 1 96 ? 10.877 -3.516 -8.229 1.00 81.69 96 VAL A N 1
ATOM 770 C CA . VAL A 1 96 ? 9.519 -3.970 -7.926 1.00 81.69 96 VAL A CA 1
ATOM 771 C C . VAL A 1 96 ? 8.725 -4.080 -9.218 1.00 81.69 96 VAL A C 1
ATOM 773 O O . VAL A 1 96 ? 8.588 -3.063 -9.890 1.00 81.69 96 VAL A O 1
ATOM 776 N N . PRO A 1 97 ? 8.119 -5.233 -9.549 1.00 82.44 97 PRO A N 1
ATOM 777 C CA . PRO A 1 97 ? 7.324 -5.359 -10.764 1.00 82.44 97 PRO A CA 1
ATOM 778 C C . PRO A 1 97 ? 6.200 -4.317 -10.851 1.00 82.44 97 PRO A C 1
ATOM 780 O O . PRO A 1 97 ? 5.402 -4.162 -9.920 1.00 82.44 97 PRO A O 1
ATOM 783 N N . ALA A 1 98 ? 6.100 -3.634 -11.995 1.00 85.81 98 ALA A N 1
ATOM 784 C CA . ALA A 1 98 ? 4.951 -2.786 -12.294 1.00 85.81 98 ALA A CA 1
ATOM 785 C C . ALA A 1 98 ? 3.650 -3.597 -12.245 1.00 85.81 98 ALA A C 1
ATOM 787 O O . ALA A 1 98 ? 3.536 -4.679 -12.825 1.00 85.81 98 ALA A O 1
ATOM 788 N N . GLY A 1 99 ? 2.637 -3.044 -11.587 1.00 87.00 99 GLY A N 1
ATOM 789 C CA . GLY A 1 99 ? 1.386 -3.746 -11.350 1.00 87.00 99 GLY A CA 1
ATOM 790 C C . GLY A 1 99 ? 0.500 -3.039 -10.339 1.00 87.00 99 GLY A C 1
ATOM 791 O O . GLY A 1 99 ? 0.924 -2.112 -9.655 1.00 87.00 99 GLY A O 1
ATOM 792 N N . SER A 1 100 ? -0.756 -3.473 -10.256 1.00 88.12 100 SER A N 1
ATOM 793 C CA . SER A 1 100 ? -1.725 -2.967 -9.285 1.00 88.12 100 SER A CA 1
ATOM 794 C C . SER A 1 100 ? -2.409 -4.132 -8.592 1.00 88.12 100 SER A C 1
ATOM 796 O O . SER A 1 100 ? -2.873 -5.056 -9.260 1.00 88.12 100 SER A O 1
ATOM 798 N N . GLY A 1 101 ? -2.485 -4.092 -7.267 1.00 89.62 101 GLY A N 1
ATOM 799 C CA . GLY A 1 101 ? -2.894 -5.262 -6.501 1.00 89.62 101 GLY A CA 1
ATOM 800 C C . GLY A 1 101 ? -3.136 -4.999 -5.021 1.00 89.62 101 GLY A C 1
ATOM 801 O O . GLY A 1 101 ? -2.727 -3.962 -4.490 1.00 89.62 101 GLY A O 1
ATOM 802 N N . PRO A 1 102 ? -3.839 -5.918 -4.342 1.00 91.19 102 PRO A N 1
ATOM 803 C CA . PRO A 1 102 ? -3.966 -5.878 -2.899 1.00 91.19 102 PRO A CA 1
ATOM 804 C C . PRO A 1 102 ? -2.641 -6.253 -2.228 1.00 91.19 102 PRO A C 1
ATOM 806 O O . PRO A 1 102 ? -1.907 -7.117 -2.715 1.00 91.19 102 PRO A O 1
ATOM 809 N N . ILE A 1 103 ? -2.378 -5.640 -1.075 1.00 87.81 103 ILE A N 1
ATOM 810 C CA . ILE A 1 103 ? -1.176 -5.899 -0.279 1.00 87.81 103 ILE A CA 1
ATOM 811 C C . ILE A 1 103 ? -1.511 -6.376 1.136 1.00 87.81 103 ILE A C 1
ATOM 813 O O . ILE A 1 103 ? -2.554 -6.024 1.701 1.00 87.81 103 ILE A O 1
ATOM 817 N N . THR A 1 104 ? -0.605 -7.157 1.714 1.00 85.25 104 THR A N 1
ATOM 818 C CA . THR A 1 104 ? -0.448 -7.305 3.167 1.00 85.25 104 THR A CA 1
ATOM 819 C C . THR A 1 104 ? 0.739 -6.475 3.628 1.00 85.25 104 THR A C 1
ATOM 821 O O . THR A 1 104 ? 1.561 -6.048 2.817 1.00 85.25 104 THR A O 1
ATOM 824 N N . TYR A 1 105 ? 0.800 -6.203 4.926 1.00 81.50 105 TYR A N 1
ATOM 825 C CA . TYR A 1 105 ? 1.910 -5.483 5.524 1.00 81.50 105 TYR A CA 1
ATOM 826 C C . TYR A 1 105 ? 2.162 -5.989 6.939 1.00 81.50 105 TYR A C 1
ATOM 828 O O . TYR A 1 105 ? 1.221 -6.405 7.616 1.00 81.50 105 TYR A O 1
ATOM 836 N N . ASP A 1 106 ? 3.407 -5.861 7.368 1.00 76.38 106 ASP A N 1
ATOM 837 C CA . ASP A 1 106 ? 3.873 -6.129 8.718 1.00 76.38 106 ASP A CA 1
ATOM 838 C C . ASP A 1 106 ? 4.676 -4.924 9.217 1.00 76.38 106 ASP A C 1
ATOM 840 O O . ASP A 1 106 ? 5.252 -4.163 8.433 1.00 76.38 106 ASP A O 1
ATOM 844 N N . TYR A 1 107 ? 4.664 -4.719 10.532 1.00 72.00 107 TYR A N 1
ATOM 845 C CA . TYR A 1 107 ? 5.460 -3.688 11.187 1.00 72.00 107 TYR A CA 1
ATOM 846 C C . TYR A 1 107 ? 6.475 -4.361 12.109 1.00 72.00 107 TYR A C 1
ATOM 848 O O . TYR A 1 107 ? 6.083 -5.094 13.015 1.00 72.00 107 TYR A O 1
ATOM 856 N N . ASP A 1 108 ? 7.758 -4.086 11.891 1.00 71.94 108 ASP A N 1
ATOM 857 C CA . ASP A 1 108 ? 8.846 -4.515 12.782 1.00 71.94 108 ASP A CA 1
ATOM 858 C C . ASP A 1 108 ? 9.750 -3.314 13.113 1.00 71.94 108 ASP A C 1
ATOM 860 O O . ASP A 1 108 ? 9.434 -2.538 14.017 1.00 71.94 108 ASP A O 1
ATOM 864 N N . GLU A 1 109 ? 10.799 -3.070 12.322 1.00 67.56 109 GLU A N 1
ATOM 865 C CA . GLU A 1 109 ? 11.635 -1.853 12.396 1.00 67.56 109 GLU A CA 1
ATOM 866 C C . GLU A 1 109 ? 11.182 -0.748 11.416 1.00 67.56 109 GLU A C 1
ATOM 868 O O . GLU A 1 109 ? 11.755 0.340 11.350 1.00 67.56 109 GLU A O 1
ATOM 873 N N . GLY A 1 110 ? 10.127 -1.032 10.656 1.00 70.44 110 GLY A N 1
ATOM 874 C CA . GLY A 1 110 ? 9.525 -0.198 9.628 1.00 70.44 110 GLY A CA 1
ATOM 875 C C . GLY A 1 110 ? 8.318 -0.916 9.033 1.00 70.44 110 GLY A C 1
ATOM 876 O O . GLY A 1 110 ? 7.929 -1.986 9.509 1.00 70.44 110 GLY A O 1
ATOM 877 N N . ILE A 1 111 ? 7.710 -0.325 8.005 1.00 76.88 111 ILE A N 1
ATOM 878 C CA . ILE A 1 111 ? 6.620 -0.980 7.278 1.00 76.88 111 ILE A CA 1
ATOM 879 C C . ILE A 1 111 ? 7.206 -1.840 6.173 1.00 76.88 111 ILE A C 1
ATOM 881 O O . ILE A 1 111 ? 7.810 -1.322 5.237 1.00 76.88 111 ILE A O 1
ATOM 885 N N . TYR A 1 112 ? 6.927 -3.133 6.249 1.00 78.81 112 TYR A N 1
ATOM 886 C CA . TYR A 1 112 ? 7.185 -4.087 5.182 1.00 78.81 112 TYR A CA 1
ATOM 887 C C . TYR A 1 112 ? 5.861 -4.466 4.544 1.00 78.81 112 TYR A C 1
ATOM 889 O O . TYR A 1 112 ? 4.864 -4.649 5.240 1.00 78.81 112 TYR A O 1
ATOM 897 N N . TRP A 1 113 ? 5.813 -4.543 3.218 1.00 83.56 113 TRP A N 1
ATOM 898 C CA . TRP A 1 113 ? 4.591 -4.901 2.507 1.00 83.56 113 TRP A CA 1
ATOM 899 C C . TRP A 1 113 ? 4.858 -5.901 1.391 1.00 83.56 113 TRP A C 1
ATOM 901 O O . TRP A 1 113 ? 5.975 -6.013 0.894 1.00 83.56 113 TRP A O 1
ATOM 911 N N . HIS A 1 114 ? 3.817 -6.647 1.023 1.00 84.94 114 HIS A N 1
ATOM 912 C CA . HIS A 1 114 ? 3.886 -7.731 0.045 1.00 84.94 114 HIS A CA 1
ATOM 913 C C . HIS A 1 114 ? 2.612 -7.757 -0.794 1.00 84.94 114 HIS A C 1
ATOM 915 O O . HIS A 1 114 ? 1.522 -7.472 -0.289 1.00 84.94 114 HIS A O 1
ATOM 921 N N . TRP A 1 115 ? 2.721 -8.147 -2.064 1.00 86.19 115 TRP A N 1
ATOM 922 C CA . TRP A 1 115 ? 1.549 -8.473 -2.872 1.00 86.19 115 TRP A CA 1
ATOM 923 C C . TRP A 1 115 ? 0.884 -9.735 -2.328 1.00 86.19 115 TRP A C 1
ATOM 925 O O . TRP A 1 115 ? 1.536 -10.763 -2.169 1.00 86.19 115 TRP A O 1
ATOM 935 N N . VAL A 1 116 ? -0.433 -9.698 -2.127 1.00 86.69 116 VAL A N 1
ATOM 936 C CA . VAL A 1 116 ? -1.197 -10.874 -1.663 1.00 86.69 116 VAL A CA 1
ATOM 937 C C . VAL A 1 116 ? -1.035 -12.073 -2.605 1.00 86.69 116 VAL A C 1
ATOM 939 O O . VAL A 1 116 ? -1.091 -13.217 -2.169 1.00 86.69 116 VAL A O 1
ATOM 942 N N . ASN A 1 117 ? -0.846 -11.810 -3.897 1.00 81.44 117 ASN A N 1
ATOM 943 C CA . ASN A 1 117 ? -0.730 -12.832 -4.936 1.00 81.44 117 ASN A CA 1
ATOM 944 C C . ASN A 1 117 ? 0.719 -13.127 -5.350 1.00 81.44 117 ASN A C 1
ATOM 946 O O . ASN A 1 117 ? 0.936 -13.867 -6.306 1.00 81.44 117 ASN A O 1
ATOM 950 N N . GLY A 1 118 ? 1.697 -12.538 -4.659 1.00 74.44 118 GLY A N 1
ATOM 951 C CA . GLY A 1 118 ? 3.103 -12.584 -5.048 1.00 74.44 118 GLY A CA 1
ATOM 952 C C . GLY A 1 118 ? 3.481 -11.590 -6.162 1.00 74.44 118 GLY A C 1
ATOM 953 O O . GLY A 1 118 ? 2.608 -10.952 -6.762 1.00 74.44 118 GLY A O 1
ATOM 954 N N . PRO A 1 119 ? 4.792 -11.431 -6.419 1.00 68.88 119 PRO A N 1
ATOM 955 C CA . PRO A 1 119 ? 5.331 -10.443 -7.359 1.00 68.88 119 PRO A CA 1
ATOM 956 C C . PRO A 1 119 ? 5.061 -10.773 -8.837 1.00 6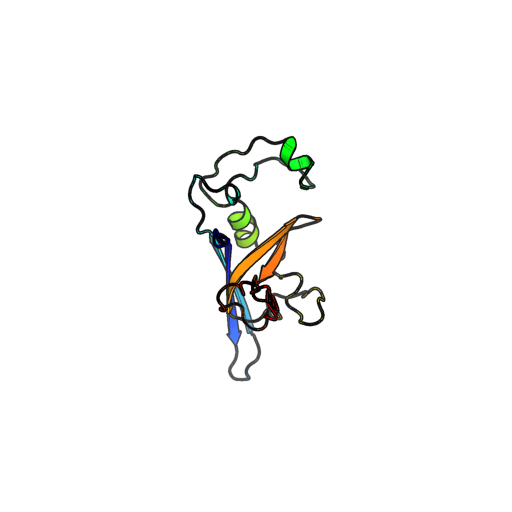8.88 119 PRO A C 1
ATOM 958 O O . PRO A 1 119 ? 5.002 -9.860 -9.657 1.00 68.88 119 PRO A O 1
ATOM 961 N N . ASP A 1 120 ? 4.846 -12.049 -9.176 1.00 67.69 120 ASP A N 1
ATOM 962 C CA . ASP A 1 120 ? 4.641 -12.500 -10.562 1.00 67.69 120 ASP A CA 1
ATOM 963 C C . ASP A 1 120 ? 3.226 -12.229 -11.107 1.00 67.69 120 ASP A C 1
ATOM 965 O O . ASP A 1 120 ? 3.030 -12.171 -12.323 1.00 67.69 120 ASP A O 1
ATOM 969 N N . ASP A 1 121 ? 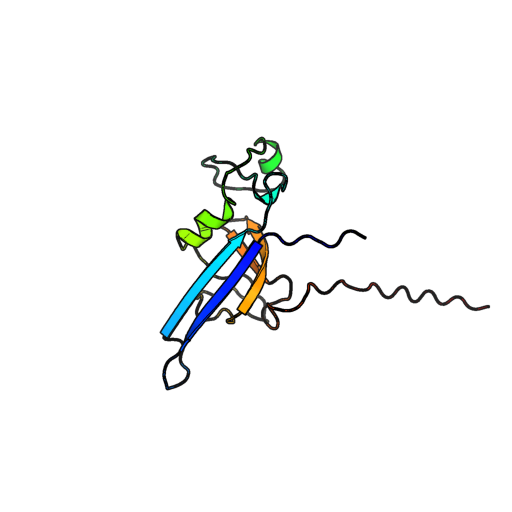2.225 -12.067 -10.232 1.00 68.19 121 ASP A N 1
ATOM 970 C CA . ASP A 1 121 ? 0.844 -11.759 -10.629 1.00 68.19 121 ASP A CA 1
ATOM 971 C C . ASP A 1 121 ? 0.133 -10.862 -9.599 1.00 68.19 121 ASP A C 1
ATOM 973 O O . ASP A 1 121 ? -0.832 -11.275 -8.946 1.00 68.19 121 ASP A O 1
ATOM 977 N N . PRO A 1 122 ? 0.557 -9.592 -9.453 1.00 61.38 122 PRO A N 1
ATOM 978 C CA . PRO A 1 122 ? -0.037 -8.666 -8.487 1.00 61.38 122 PRO A CA 1
ATOM 979 C C . PRO A 1 122 ? -1.535 -8.426 -8.746 1.00 61.38 122 PRO A C 1
ATOM 981 O O . PRO A 1 122 ? -2.278 -8.068 -7.830 1.00 61.38 122 PRO A O 1
ATOM 984 N N . THR A 1 123 ? -2.002 -8.676 -9.975 1.00 60.09 123 THR A N 1
ATOM 985 C CA . THR A 1 123 ? -3.383 -8.447 -10.416 1.00 60.09 123 THR A CA 1
ATOM 986 C C . THR A 1 123 ? -4.328 -9.631 -10.215 1.00 60.09 123 THR A C 1
ATOM 988 O O . THR A 1 123 ? -5.542 -9.461 -10.377 1.00 60.09 123 THR A O 1
ATOM 991 N N . ALA A 1 124 ? -3.814 -10.818 -9.879 1.00 59.12 124 ALA A N 1
ATOM 992 C CA . ALA A 1 124 ? -4.649 -11.992 -9.665 1.00 59.12 124 ALA A CA 1
ATOM 993 C C . ALA A 1 124 ? -5.693 -11.759 -8.554 1.00 59.12 124 ALA A C 1
ATOM 995 O O . ALA A 1 124 ? -5.485 -10.998 -7.609 1.00 59.12 124 ALA A O 1
ATOM 996 N N . PRO A 1 125 ? -6.864 -12.404 -8.613 1.00 49.09 125 PRO A N 1
ATOM 997 C CA . PRO A 1 125 ? -7.687 -12.537 -7.420 1.00 49.09 125 PRO A CA 1
ATOM 998 C C . PRO A 1 125 ? -6.934 -13.380 -6.368 1.00 49.09 125 PRO A C 1
ATOM 1000 O O . PRO A 1 125 ? -6.276 -14.345 -6.765 1.00 49.09 125 PRO A O 1
ATOM 1003 N N . PRO A 1 126 ? -7.071 -13.080 -5.056 1.00 45.44 126 PRO A N 1
ATOM 1004 C CA . PRO A 1 126 ? -6.454 -13.870 -3.990 1.00 45.44 126 PRO A CA 1
ATOM 1005 C C . PRO A 1 126 ? -6.755 -15.352 -4.197 1.00 45.44 126 PRO A C 1
ATOM 1007 O O . PRO A 1 126 ? -7.925 -15.755 -4.236 1.00 45.44 126 PRO A O 1
ATOM 1010 N N . GLN A 1 127 ? -5.698 -16.150 -4.369 1.00 40.28 127 GLN A N 1
ATOM 1011 C CA . GLN A 1 127 ? -5.791 -17.601 -4.488 1.00 40.28 127 GLN A CA 1
ATOM 1012 C C . GLN A 1 127 ? -6.430 -18.113 -3.195 1.00 40.28 127 GLN A C 1
ATOM 1014 O O . GLN A 1 127 ? -5.816 -18.136 -2.132 1.00 40.28 127 GLN A O 1
ATOM 1019 N N . THR A 1 128 ? -7.710 -18.475 -3.256 1.00 41.97 128 THR A N 1
ATOM 1020 C CA . THR A 1 128 ? -8.324 -19.226 -2.165 1.00 41.97 128 THR A CA 1
ATOM 1021 C C . THR A 1 128 ? -7.706 -20.611 -2.262 1.00 41.97 128 THR A C 1
ATOM 1023 O O . THR A 1 128 ? -8.044 -21.334 -3.197 1.00 41.97 128 THR A O 1
ATOM 1026 N N . GLU A 1 129 ? -6.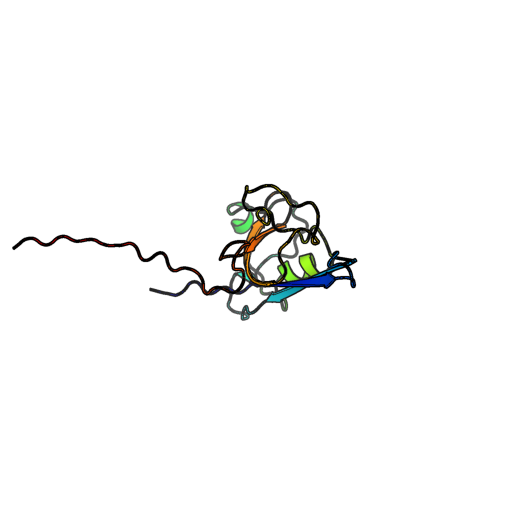783 -20.970 -1.366 1.00 39.53 129 GLU A N 1
ATOM 1027 C CA . GLU A 1 129 ? -6.329 -22.356 -1.249 1.00 39.53 129 GLU A CA 1
ATOM 1028 C C . GLU A 1 129 ? -7.568 -23.239 -1.073 1.00 39.53 129 GLU A C 1
ATOM 1030 O O . GLU A 1 129 ? -8.218 -23.278 -0.023 1.00 39.53 129 GLU A O 1
ATOM 1035 N N . GLN A 1 130 ? -7.948 -23.911 -2.153 1.00 36.88 130 GLN A N 1
ATOM 1036 C CA . GLN A 1 130 ? -8.946 -24.952 -2.124 1.00 36.88 130 GLN A CA 1
ATOM 1037 C C . GLN A 1 130 ? -8.234 -26.142 -1.484 1.00 36.88 130 GLN A C 1
ATOM 1039 O O . GLN A 1 130 ? -7.515 -26.873 -2.151 1.00 36.88 130 GLN A O 1
ATOM 1044 N N . LEU A 1 131 ? -8.366 -26.287 -0.164 1.00 38.16 131 LEU A N 1
ATOM 1045 C CA . LEU A 1 131 ? -8.006 -27.521 0.527 1.00 38.16 131 LEU A CA 1
ATOM 1046 C C . LEU A 1 131 ? -8.769 -28.661 -0.155 1.00 38.16 131 LEU A C 1
ATOM 1048 O O . LEU A 1 131 ? -9.980 -28.804 0.041 1.00 38.16 131 LEU A O 1
ATOM 1052 N N . ASP A 1 132 ? -8.061 -29.435 -0.975 1.00 40.19 132 ASP A N 1
ATOM 1053 C CA . ASP A 1 132 ? -8.537 -30.684 -1.549 1.00 40.19 132 ASP A CA 1
ATOM 1054 C C . ASP A 1 132 ? -8.834 -31.648 -0.396 1.00 40.19 132 ASP A C 1
ATOM 1056 O O . ASP A 1 132 ? -7.985 -32.381 0.110 1.00 40.19 132 ASP A O 1
ATOM 1060 N N . LEU A 1 133 ? -10.079 -31.614 0.075 1.00 42.50 133 LEU A N 1
ATOM 1061 C CA . LEU A 1 133 ? -10.652 -32.683 0.874 1.00 42.50 133 LEU A CA 1
ATOM 1062 C C . LEU A 1 133 ? -10.948 -33.848 -0.072 1.00 42.50 133 LEU A C 1
ATOM 1064 O O . LEU A 1 133 ? -12.105 -34.097 -0.419 1.00 42.50 133 LEU A O 1
ATOM 1068 N N . ASP A 1 134 ? -9.903 -34.580 -0.458 1.00 43.78 134 ASP A N 1
ATOM 1069 C CA . ASP A 1 134 ? -10.023 -35.935 -0.994 1.00 43.78 134 ASP A CA 1
ATOM 1070 C C . ASP A 1 134 ? -10.524 -36.866 0.123 1.00 43.78 134 ASP A C 1
ATOM 1072 O O . ASP A 1 134 ? -9.801 -37.638 0.752 1.00 43.78 134 ASP A O 1
ATOM 1076 N N . GLY A 1 135 ? -11.819 -36.750 0.410 1.00 37.66 135 GLY A N 1
ATOM 1077 C CA . GLY A 1 135 ? -12.584 -37.717 1.175 1.00 37.66 135 GLY A CA 1
ATOM 1078 C C . GLY A 1 135 ? -12.945 -38.893 0.279 1.00 37.66 135 GLY A C 1
ATOM 1079 O O . GLY A 1 135 ? -14.043 -38.943 -0.276 1.00 37.66 135 GLY A O 1
ATOM 1080 N N . GLU A 1 136 ? -12.029 -39.851 0.152 1.00 43.00 136 GLU A N 1
ATOM 1081 C CA . GLU A 1 136 ? -12.315 -41.170 -0.406 1.00 43.00 136 GLU A CA 1
ATOM 1082 C C . GLU A 1 136 ? -13.360 -41.876 0.484 1.00 43.00 136 GLU A C 1
ATOM 1084 O O . GLU A 1 136 ? -13.064 -42.381 1.566 1.00 43.00 136 GLU A O 1
ATOM 1089 N N . ALA A 1 137 ? -14.622 -41.872 0.050 1.00 41.19 137 ALA A N 1
ATOM 1090 C CA . ALA A 1 137 ? -15.686 -42.678 0.637 1.00 41.19 137 ALA A CA 1
ATOM 1091 C C . ALA A 1 137 ? -15.886 -43.939 -0.212 1.00 41.19 137 ALA A C 1
ATOM 1093 O O . ALA A 1 137 ? -16.704 -43.976 -1.135 1.00 41.19 137 ALA A O 1
ATOM 1094 N N . THR A 1 138 ? -15.127 -44.980 0.109 1.00 46.50 138 THR A N 1
ATOM 1095 C CA . THR A 1 138 ? -15.303 -46.323 -0.450 1.00 46.50 138 THR A CA 1
ATOM 1096 C C . THR A 1 138 ? -16.597 -46.933 0.102 1.00 46.50 138 THR A C 1
ATOM 1098 O O . THR A 1 138 ? -16.807 -46.969 1.316 1.00 46.50 138 THR A O 1
ATOM 1101 N N . ARG A 1 139 ? -17.486 -47.366 -0.801 1.00 53.09 139 ARG A N 1
ATOM 1102 C CA . ARG A 1 139 ? -18.673 -48.184 -0.498 1.00 53.09 139 ARG A CA 1
ATOM 1103 C C . ARG A 1 139 ? -18.310 -49.647 -0.288 1.00 53.09 139 ARG A C 1
ATOM 1105 O O . ARG A 1 139 ? -17.398 -50.119 -1.000 1.00 53.09 139 ARG A O 1
#

Secondary structure (DSSP, 8-state):
-PPP---EEEEEEEEE-TTS-EEEEEEEEEE---TT-GGG-------S---TTGGGGS-----SS-HHHHHHHHTS----TT-STT-PPPS-TTSSPPEEEEEEEEESSSEEEEETT-TT-TTSPP-------------

Foldseek 3Di:
DDDPDFFKKKFKDFDADPVRAGPDIDIDIGGNDDQPDQQQFDDPDPDQADDPVVVVVDPGDRDPDRPVRVVSVVPDPPWA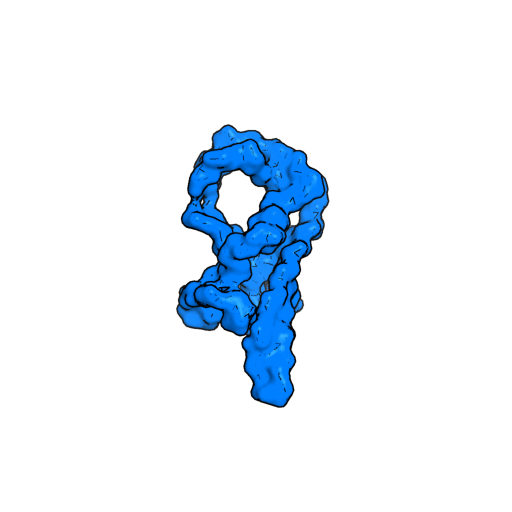QPQDVVSHGDPDSSSQDGDMAGWDWDDGNHIHIAQQCGRVCSPDDRPPPPPPPPPPDDD